Protein AF-A0A074YB83-F1 (afdb_monomer)

Sequence (68 aa):
MENYGENIWAAATANEIASNNPETIVLRSALQKGPQSFKVNKNLLCHHSKYFDSAINGQWKEGVDRKK

Radius of gyration: 15.99 Å; Cα contacts (8 Å, |Δi|>4): 50; chains: 1; bounding box: 43×27×43 Å

Secondary structure (DSSP, 8-state):
---GGGGHHHHHHHHHHHHH---EEEEEE--TT--EEEEEEHHHHHHH-HHHHHHHHS----------

Mean predicted aligned error: 10.72 Å

Structure (mmCIF, N/CA/C/O backbone):
data_AF-A0A074YB83-F1
#
_entry.id   AF-A0A074YB83-F1
#
loop_
_atom_site.group_PDB
_atom_site.id
_atom_site.type_symbol
_atom_site.label_atom_id
_atom_site.label_alt_id
_atom_site.label_comp_id
_atom_site.label_asym_id
_atom_site.label_entity_id
_atom_site.label_seq_id
_atom_site.pdbx_PDB_ins_code
_atom_site.Cartn_x
_atom_site.Cartn_y
_atom_site.Cartn_z
_atom_site.occupancy
_atom_site.B_iso_or_equiv
_atom_site.auth_seq_id
_atom_site.auth_comp_id
_atom_site.auth_asym_id
_atom_site.auth_atom_id
_atom_site.pdbx_PDB_model_num
ATOM 1 N N . MET A 1 1 ? 27.393 -7.290 7.391 1.00 41.03 1 MET A N 1
ATOM 2 C CA . MET A 1 1 ? 27.106 -6.627 6.104 1.00 41.03 1 MET A CA 1
ATOM 3 C C . MET A 1 1 ? 25.853 -7.277 5.563 1.00 41.03 1 MET A C 1
ATOM 5 O O . MET A 1 1 ? 25.877 -8.475 5.320 1.00 41.03 1 MET A O 1
ATOM 9 N N . GLU A 1 2 ? 24.746 -6.540 5.529 1.00 48.97 2 GLU A N 1
ATOM 10 C CA . GLU A 1 2 ? 23.462 -7.060 5.051 1.00 48.97 2 GLU A CA 1
ATOM 11 C C . GLU A 1 2 ? 23.579 -7.406 3.562 1.00 48.97 2 GLU A C 1
ATOM 13 O O . GLU A 1 2 ? 24.196 -6.675 2.786 1.00 48.97 2 GLU A O 1
ATOM 18 N N . ASN A 1 3 ? 23.087 -8.586 3.191 1.00 47.59 3 ASN A N 1
ATOM 19 C CA . ASN A 1 3 ? 23.293 -9.182 1.879 1.00 47.59 3 ASN A CA 1
ATOM 20 C C . ASN A 1 3 ? 22.390 -8.493 0.840 1.00 47.59 3 ASN A C 1
ATOM 22 O O . ASN A 1 3 ? 21.237 -8.866 0.643 1.00 47.59 3 ASN A O 1
ATOM 26 N N . TYR A 1 4 ? 22.919 -7.465 0.173 1.00 53.66 4 TYR A N 1
ATOM 27 C CA . TYR A 1 4 ? 22.226 -6.740 -0.901 1.00 53.66 4 TYR A CA 1
ATOM 28 C C . TYR A 1 4 ? 21.931 -7.615 -2.142 1.00 53.66 4 TYR A C 1
ATOM 30 O O . TYR A 1 4 ? 21.159 -7.199 -3.004 1.00 53.66 4 TYR A O 1
ATOM 38 N N . GLY A 1 5 ? 22.502 -8.825 -2.240 1.00 49.44 5 GLY A N 1
ATOM 39 C CA . GLY A 1 5 ? 22.330 -9.728 -3.382 1.00 49.44 5 GLY A CA 1
ATOM 40 C C . GLY A 1 5 ? 20.987 -10.463 -3.424 1.00 49.44 5 GLY A C 1
ATOM 41 O O . GLY A 1 5 ? 20.512 -10.786 -4.510 1.00 49.44 5 GLY A O 1
ATOM 42 N N . GLU A 1 6 ? 20.325 -10.673 -2.282 1.00 51.97 6 GLU A N 1
ATOM 43 C CA . GLU A 1 6 ? 19.059 -11.429 -2.238 1.00 51.97 6 GLU A CA 1
ATOM 44 C C . GLU A 1 6 ? 17.826 -10.599 -2.652 1.00 51.97 6 GLU A C 1
ATOM 46 O O . GLU A 1 6 ? 16.753 -11.149 -2.882 1.00 51.97 6 GLU A O 1
ATOM 51 N N . ASN A 1 7 ? 17.974 -9.278 -2.829 1.00 55.66 7 ASN A N 1
ATOM 52 C CA . ASN A 1 7 ? 16.867 -8.350 -3.104 1.00 55.66 7 ASN A CA 1
ATOM 53 C C . ASN A 1 7 ? 16.833 -7.790 -4.536 1.00 55.66 7 ASN A C 1
ATOM 55 O O . ASN A 1 7 ? 15.966 -6.971 -4.843 1.00 55.66 7 ASN A O 1
ATO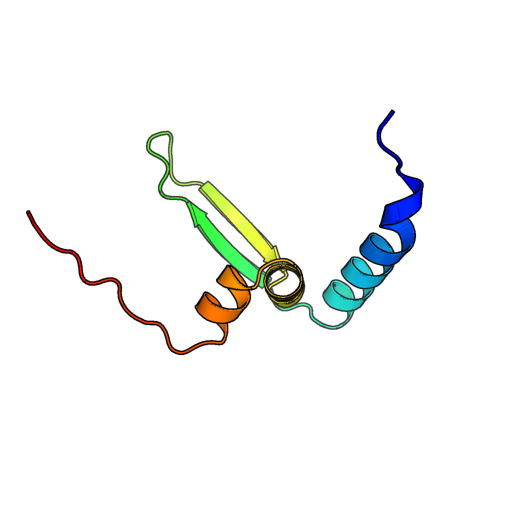M 59 N N . ILE A 1 8 ? 17.732 -8.210 -5.435 1.00 52.50 8 ILE A N 1
ATOM 60 C CA . ILE A 1 8 ? 17.754 -7.679 -6.813 1.00 52.50 8 ILE A CA 1
ATOM 61 C C . ILE A 1 8 ? 16.454 -8.038 -7.551 1.00 52.50 8 ILE A C 1
ATOM 63 O O . ILE A 1 8 ? 15.839 -7.182 -8.189 1.00 52.50 8 ILE A O 1
ATOM 67 N N . TRP A 1 9 ? 15.973 -9.271 -7.378 1.00 50.59 9 TRP A N 1
ATOM 68 C CA . TRP A 1 9 ? 14.694 -9.722 -7.932 1.00 50.59 9 TRP A CA 1
ATOM 69 C C . TRP A 1 9 ? 13.494 -9.029 -7.268 1.00 50.59 9 TRP A C 1
ATOM 71 O O . TRP A 1 9 ? 12.519 -8.714 -7.949 1.00 50.59 9 TRP A O 1
ATOM 81 N N . ALA A 1 10 ? 13.579 -8.710 -5.971 1.00 63.75 10 ALA A N 1
ATOM 82 C CA . ALA A 1 10 ? 12.529 -7.998 -5.239 1.00 63.75 10 ALA A CA 1
ATOM 83 C C . ALA A 1 10 ? 12.389 -6.534 -5.695 1.00 63.75 10 ALA A C 1
ATOM 85 O O . ALA A 1 10 ? 11.275 -6.054 -5.889 1.00 63.75 10 ALA A O 1
ATOM 86 N N . ALA A 1 11 ? 13.504 -5.838 -5.936 1.00 65.81 11 ALA A N 1
ATOM 87 C CA . ALA A 1 11 ? 13.493 -4.456 -6.415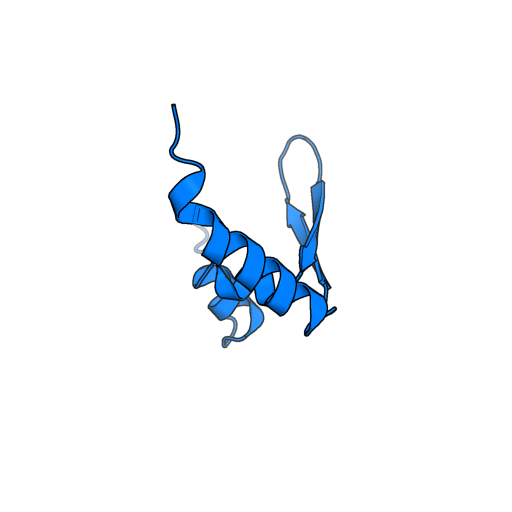 1.00 65.81 11 ALA A CA 1
ATOM 88 C C . ALA A 1 11 ? 13.031 -4.341 -7.879 1.00 65.81 11 ALA A C 1
ATOM 90 O O . ALA A 1 11 ? 12.261 -3.439 -8.211 1.00 65.81 11 ALA A O 1
ATOM 91 N N . ALA A 1 12 ? 13.458 -5.264 -8.749 1.00 73.00 12 ALA A N 1
ATOM 92 C CA . ALA A 1 12 ? 12.989 -5.320 -10.135 1.00 73.00 12 ALA A CA 1
ATOM 93 C C . ALA A 1 12 ? 11.472 -5.568 -10.208 1.00 73.00 12 ALA A C 1
ATOM 95 O O . ALA A 1 12 ? 10.761 -4.844 -10.902 1.00 73.00 12 ALA A O 1
ATOM 96 N N . THR A 1 13 ? 10.973 -6.518 -9.411 1.00 77.56 13 THR A N 1
ATOM 97 C CA . THR A 1 13 ? 9.538 -6.827 -9.306 1.00 77.56 13 THR A CA 1
ATOM 98 C C . THR A 1 13 ? 8.748 -5.642 -8.743 1.00 77.56 13 THR A C 1
ATOM 100 O O . THR A 1 13 ? 7.700 -5.285 -9.274 1.00 77.56 13 THR A O 1
ATOM 103 N N . ALA A 1 14 ? 9.266 -4.964 -7.713 1.00 75.38 14 ALA A N 1
ATOM 104 C CA . ALA A 1 14 ? 8.638 -3.771 -7.149 1.00 75.38 14 ALA A CA 1
ATOM 105 C C . ALA A 1 14 ? 8.511 -2.628 -8.172 1.00 75.38 14 ALA A C 1
ATOM 107 O O . ALA A 1 14 ? 7.459 -1.989 -8.256 1.00 75.38 14 ALA A O 1
ATOM 108 N N . ASN A 1 15 ? 9.559 -2.392 -8.969 1.00 79.94 15 ASN A N 1
ATOM 109 C CA . ASN A 1 15 ? 9.539 -1.394 -10.038 1.00 79.94 15 ASN A CA 1
ATOM 110 C C . ASN A 1 15 ? 8.541 -1.761 -11.137 1.00 79.94 15 ASN A C 1
ATOM 112 O O . ASN A 1 15 ? 7.768 -0.905 -11.554 1.00 79.94 15 ASN A O 1
ATOM 116 N N . GLU A 1 16 ? 8.503 -3.023 -11.566 1.00 83.69 16 GLU A N 1
ATOM 117 C CA . GLU A 1 16 ? 7.537 -3.489 -12.563 1.00 83.69 16 GLU A CA 1
ATOM 118 C C . GLU A 1 16 ? 6.089 -3.299 -12.082 1.00 83.69 16 GLU A C 1
ATOM 120 O O . GLU A 1 16 ? 5.259 -2.735 -12.799 1.00 83.69 16 GLU A O 1
ATOM 125 N N . ILE 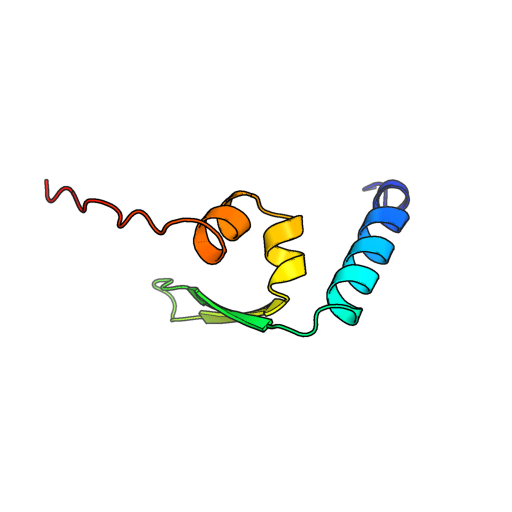A 1 17 ? 5.790 -3.690 -10.838 1.00 81.50 17 ILE A N 1
ATOM 126 C CA . ILE A 1 17 ? 4.464 -3.506 -10.234 1.00 81.50 17 ILE A CA 1
ATOM 127 C C . ILE A 1 17 ? 4.095 -2.020 -10.198 1.00 81.50 17 ILE A C 1
ATOM 129 O O . ILE A 1 17 ? 2.979 -1.664 -10.586 1.00 81.50 17 ILE A O 1
ATOM 133 N N . ALA A 1 18 ? 5.015 -1.156 -9.762 1.00 82.25 18 ALA A N 1
ATOM 134 C CA . ALA A 1 18 ? 4.778 0.280 -9.658 1.00 82.25 18 ALA A CA 1
ATOM 135 C C . ALA A 1 18 ? 4.596 0.954 -11.029 1.00 82.25 18 ALA A C 1
ATOM 137 O O . ALA A 1 18 ? 3.731 1.819 -11.169 1.00 82.25 18 ALA A O 1
ATOM 138 N N . SER A 1 19 ? 5.370 0.550 -12.041 1.00 82.88 19 SER A N 1
ATOM 139 C CA . SER A 1 19 ? 5.273 1.073 -13.408 1.00 82.88 19 SER A CA 1
ATOM 140 C C . SER A 1 19 ? 3.986 0.644 -14.110 1.00 82.88 19 SER A C 1
ATOM 142 O O . SER A 1 19 ? 3.369 1.462 -14.788 1.00 82.88 19 SER A O 1
ATOM 144 N N . ASN A 1 20 ? 3.545 -0.602 -13.919 1.00 86.88 20 ASN A N 1
ATOM 145 C CA . ASN A 1 20 ? 2.309 -1.110 -14.522 1.00 86.88 20 ASN A CA 1
ATOM 146 C C . ASN A 1 20 ? 1.043 -0.612 -13.812 1.00 86.88 20 ASN A C 1
ATOM 148 O O . ASN A 1 20 ? -0.041 -0.631 -14.390 1.00 86.88 20 ASN A O 1
ATOM 152 N N . ASN A 1 21 ? 1.162 -0.167 -12.558 1.00 83.25 21 ASN A N 1
ATOM 153 C CA . ASN A 1 21 ? 0.027 0.229 -11.734 1.00 83.25 21 ASN A CA 1
ATOM 154 C C . ASN A 1 21 ? 0.292 1.582 -11.066 1.00 83.25 21 ASN A C 1
ATOM 156 O O . ASN A 1 21 ? 0.707 1.615 -9.909 1.00 83.25 21 ASN A O 1
ATOM 160 N N . PRO A 1 22 ? 0.019 2.715 -11.731 1.00 84.25 22 PRO A N 1
ATOM 161 C CA . PRO A 1 22 ? 0.336 4.042 -11.199 1.00 84.25 22 PRO A CA 1
ATOM 162 C C . PRO A 1 22 ? -0.602 4.507 -10.067 1.00 84.25 22 PRO A C 1
ATOM 164 O O . PRO A 1 22 ? -0.479 5.637 -9.589 1.00 84.25 22 PRO A O 1
ATOM 167 N N . GLU A 1 23 ? -1.555 3.676 -9.634 1.00 89.31 23 GLU A N 1
ATOM 168 C CA . GLU A 1 23 ? -2.501 4.023 -8.575 1.00 89.31 23 GLU A CA 1
ATOM 169 C C . GLU A 1 23 ? -1.775 4.243 -7.237 1.00 89.31 23 GLU A C 1
ATOM 171 O O . GLU A 1 23 ? -1.045 3.384 -6.731 1.00 89.31 23 GLU A O 1
ATOM 176 N N . THR A 1 24 ? -1.987 5.420 -6.644 1.00 91.12 24 THR A N 1
ATOM 177 C CA . THR A 1 24 ? -1.375 5.810 -5.369 1.00 91.12 24 THR A CA 1
ATOM 178 C C . THR A 1 24 ? -2.437 6.146 -4.337 1.00 91.12 24 THR A C 1
ATOM 180 O O . THR A 1 24 ? -3.478 6.711 -4.661 1.00 91.12 24 THR A O 1
ATOM 183 N N . ILE A 1 25 ? -2.149 5.825 -3.078 1.00 89.75 25 ILE A N 1
ATOM 184 C CA . ILE A 1 25 ? -2.989 6.152 -1.924 1.00 89.75 25 ILE A CA 1
ATOM 185 C C . ILE A 1 25 ? -2.209 7.003 -0.923 1.00 89.75 25 ILE A C 1
ATOM 187 O O . ILE A 1 25 ? -0.975 7.036 -0.933 1.00 89.75 25 ILE A O 1
ATOM 191 N N . VAL A 1 26 ? -2.935 7.692 -0.042 1.00 90.12 26 VAL A N 1
ATOM 192 C CA . VAL A 1 26 ? -2.352 8.492 1.041 1.00 90.12 26 VAL A CA 1
ATOM 193 C C . VAL A 1 26 ? -2.621 7.807 2.374 1.00 90.12 26 VAL A C 1
ATOM 195 O O . VAL A 1 26 ? -3.765 7.738 2.820 1.00 90.12 26 VAL A O 1
ATOM 198 N N . LEU A 1 27 ? -1.564 7.343 3.035 1.00 87.44 27 LEU A N 1
ATOM 199 C CA . LEU A 1 27 ? -1.631 6.835 4.400 1.00 87.44 27 LEU A CA 1
ATOM 200 C C . LEU A 1 27 ? -1.503 8.007 5.369 1.00 87.44 27 LEU A C 1
ATOM 202 O O . LEU A 1 27 ? -0.488 8.703 5.369 1.00 87.44 27 LEU A O 1
ATOM 206 N N . ARG A 1 28 ? -2.532 8.230 6.190 1.00 85.56 28 ARG A N 1
ATOM 207 C CA . ARG A 1 28 ? -2.531 9.269 7.224 1.00 85.56 28 ARG A CA 1
ATOM 208 C C . ARG A 1 28 ? -2.264 8.637 8.579 1.00 85.56 28 ARG A C 1
ATOM 210 O O . ARG A 1 28 ? -3.033 7.803 9.043 1.00 85.56 28 ARG A O 1
ATOM 217 N N . SER A 1 29 ? -1.179 9.055 9.206 1.00 82.44 29 SER A N 1
ATOM 218 C CA . SER A 1 29 ? -0.793 8.632 10.540 1.00 82.44 29 SER A CA 1
ATOM 219 C C . SER A 1 29 ? -1.229 9.676 11.562 1.00 82.44 29 SER A C 1
ATOM 221 O O . SER A 1 29 ? -0.824 10.836 11.471 1.00 82.44 29 SER A O 1
ATOM 223 N N . ALA A 1 30 ? -2.043 9.269 12.536 1.00 77.50 30 ALA A N 1
ATOM 224 C CA . ALA A 1 30 ? -2.504 10.109 13.643 1.00 77.50 30 ALA A CA 1
ATOM 225 C C . ALA A 1 30 ? -1.519 10.067 14.828 1.00 77.50 30 ALA A C 1
ATOM 227 O O . ALA A 1 30 ? -1.902 9.815 15.970 1.00 77.50 30 ALA A O 1
ATOM 228 N N . LEU A 1 31 ? -0.222 10.249 14.562 1.00 71.69 31 LEU A N 1
ATOM 229 C CA . LEU A 1 31 ? 0.778 10.294 15.628 1.00 71.69 31 LEU A CA 1
ATOM 230 C C . LEU A 1 31 ? 0.587 11.550 16.485 1.00 71.69 31 LEU A C 1
ATOM 232 O O . LEU A 1 31 ? 0.334 12.640 15.977 1.00 71.69 31 LEU A O 1
ATOM 236 N N . GLN A 1 32 ? 0.792 11.407 17.796 1.00 60.03 32 GLN A N 1
ATOM 237 C CA . GLN A 1 32 ? 0.648 12.501 18.769 1.00 60.03 32 GLN A CA 1
ATOM 238 C C . GLN A 1 32 ? 1.605 13.680 18.507 1.00 60.03 32 GLN A C 1
ATOM 240 O O . GLN A 1 32 ? 1.332 14.799 18.926 1.00 60.03 32 GLN A O 1
ATOM 245 N N . LYS A 1 33 ? 2.716 13.448 17.792 1.00 73.69 33 LYS A N 1
ATOM 246 C CA . LYS A 1 33 ? 3.688 14.486 17.398 1.00 73.69 33 LYS A CA 1
ATOM 247 C C . LYS A 1 33 ? 3.282 15.279 16.146 1.00 73.69 33 LYS A C 1
ATOM 249 O O . LYS A 1 33 ? 4.024 16.164 15.734 1.00 73.69 33 LYS A O 1
ATOM 254 N N . GLY A 1 34 ? 2.124 14.975 15.561 1.00 64.88 34 GLY A N 1
ATOM 255 C CA . GLY A 1 34 ? 1.567 15.665 14.403 1.00 64.88 34 GLY A CA 1
ATOM 256 C C . GLY A 1 34 ? 1.082 14.682 13.334 1.00 64.88 34 G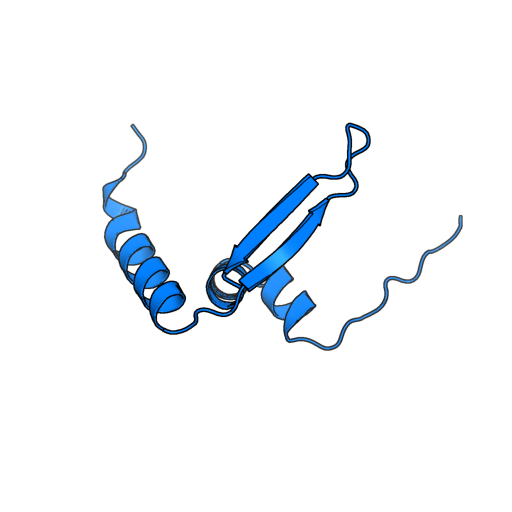LY A C 1
ATOM 257 O O . GLY A 1 34 ? 1.691 13.622 13.150 1.00 64.88 34 GLY A O 1
ATOM 258 N N . PRO A 1 35 ? -0.005 15.011 12.614 1.00 76.56 35 PRO A N 1
ATOM 259 C CA . PRO A 1 35 ? -0.496 14.168 11.539 1.0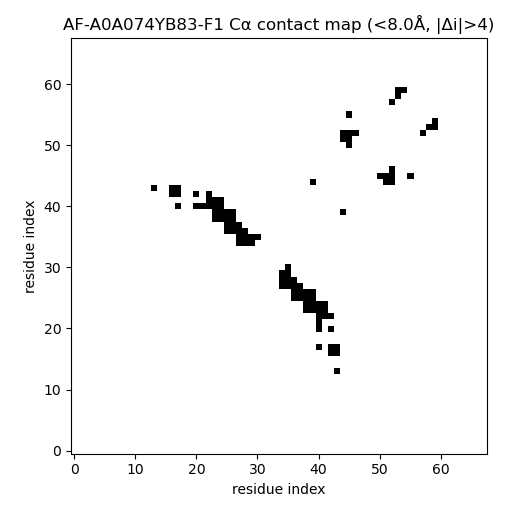0 76.56 35 PRO A CA 1
ATOM 260 C C . PRO A 1 35 ? 0.528 14.116 10.401 1.00 76.56 35 PRO A C 1
ATOM 262 O O . PRO A 1 35 ? 0.888 15.147 9.833 1.00 76.56 35 PRO A O 1
ATOM 265 N N . GLN A 1 36 ? 0.973 12.912 10.039 1.00 84.25 36 GLN A N 1
ATOM 266 C CA . GLN A 1 36 ? 1.880 12.701 8.910 1.00 84.25 36 GLN A CA 1
ATOM 267 C C . GLN A 1 36 ? 1.159 11.959 7.790 1.00 84.25 36 GLN A C 1
ATOM 269 O O . GLN A 1 36 ? 0.432 11.000 8.038 1.00 84.25 36 GLN A O 1
ATOM 274 N N . SER A 1 37 ? 1.349 12.416 6.554 1.00 87.81 37 SER A N 1
ATOM 275 C CA . SER A 1 37 ? 0.775 11.785 5.365 1.00 87.81 37 SER A CA 1
ATOM 276 C C . SER A 1 37 ? 1.879 11.204 4.490 1.00 87.81 37 SER A C 1
ATOM 278 O O . SER A 1 37 ? 2.855 11.889 4.194 1.00 87.81 37 SER A O 1
ATOM 280 N N . PHE A 1 38 ? 1.704 9.960 4.050 1.00 86.81 38 PHE A N 1
ATOM 281 C CA . PHE A 1 38 ? 2.631 9.258 3.167 1.00 86.81 38 PHE A CA 1
ATOM 282 C C . PHE A 1 38 ? 1.911 8.889 1.875 1.00 86.81 38 PHE A C 1
ATOM 284 O O . PHE A 1 38 ? 0.899 8.190 1.910 1.00 86.81 38 PHE A O 1
ATOM 291 N N . LYS A 1 39 ? 2.422 9.354 0.733 1.00 90.50 39 LYS A N 1
ATOM 292 C CA . LYS A 1 39 ? 1.922 8.945 -0.584 1.00 90.50 39 LYS A CA 1
ATOM 293 C C . LYS A 1 39 ? 2.665 7.686 -1.017 1.00 90.50 39 LYS A C 1
ATOM 295 O O . LYS A 1 39 ? 3.887 7.716 -1.131 1.00 90.50 39 LYS A O 1
ATOM 300 N N . VAL A 1 40 ? 1.937 6.600 -1.252 1.00 88.56 40 VAL A N 1
ATOM 301 C CA . VAL A 1 40 ? 2.512 5.289 -1.588 1.00 88.56 40 VAL A CA 1
ATOM 302 C C . VAL A 1 40 ? 1.774 4.654 -2.761 1.00 88.56 40 VAL A C 1
ATOM 304 O O . VAL A 1 40 ? 0.602 4.947 -2.997 1.00 88.56 40 VAL A O 1
ATOM 307 N N . ASN A 1 41 ? 2.459 3.790 -3.509 1.00 91.19 41 ASN A N 1
ATOM 308 C CA . ASN A 1 41 ? 1.833 2.989 -4.558 1.00 91.19 41 ASN A CA 1
ATOM 309 C C . ASN A 1 41 ? 0.953 1.902 -3.926 1.00 91.19 41 ASN A C 1
ATOM 311 O O . ASN A 1 41 ? 1.408 1.175 -3.042 1.00 91.19 41 ASN A O 1
ATOM 315 N N . LYS A 1 42 ? -0.304 1.807 -4.365 1.00 88.69 42 LYS A N 1
ATOM 316 C CA . LYS A 1 42 ? -1.290 0.902 -3.767 1.00 88.69 42 LYS A CA 1
ATOM 317 C C . LYS A 1 42 ? -0.921 -0.560 -3.981 1.00 88.69 42 LYS A C 1
ATOM 319 O O . LYS A 1 42 ? -0.856 -1.321 -3.023 1.00 88.69 42 LYS A O 1
ATOM 324 N N . ASN A 1 43 ? -0.660 -0.948 -5.226 1.00 87.19 43 ASN A N 1
ATOM 325 C CA . ASN A 1 43 ? -0.436 -2.350 -5.568 1.00 87.19 43 ASN A CA 1
ATOM 326 C C . ASN A 1 43 ? 0.897 -2.849 -5.019 1.00 87.19 43 ASN A C 1
ATOM 328 O O . ASN A 1 43 ? 0.973 -3.979 -4.548 1.00 87.19 43 ASN A O 1
ATOM 332 N N . LEU A 1 44 ? 1.909 -1.982 -4.961 1.00 88.62 44 LEU A N 1
ATOM 333 C CA . LEU A 1 44 ? 3.153 -2.287 -4.267 1.00 88.62 44 LEU A CA 1
ATOM 334 C C . LEU A 1 44 ? 2.934 -2.488 -2.756 1.00 88.62 44 LEU A C 1
ATOM 336 O O . LEU A 1 44 ? 3.468 -3.431 -2.173 1.00 88.62 44 LEU A O 1
ATOM 340 N N . LEU A 1 45 ? 2.115 -1.642 -2.120 1.00 87.75 45 LEU A N 1
ATOM 341 C CA . LEU A 1 45 ? 1.782 -1.768 -0.699 1.00 87.75 45 LEU A CA 1
ATOM 342 C C . LEU A 1 45 ? 1.029 -3.074 -0.398 1.00 87.75 45 LEU A C 1
ATOM 344 O O . LEU A 1 45 ? 1.369 -3.763 0.563 1.00 87.75 45 LEU A O 1
ATOM 348 N N . CYS A 1 46 ? 0.041 -3.429 -1.222 1.00 88.31 46 CYS A N 1
ATOM 349 C CA . CYS A 1 46 ? -0.718 -4.674 -1.082 1.00 88.31 46 CYS A CA 1
ATOM 350 C C . CYS A 1 46 ? 0.151 -5.910 -1.365 1.00 88.31 46 CYS A C 1
ATOM 352 O O . CYS A 1 46 ? 0.041 -6.906 -0.654 1.00 88.31 46 CYS A O 1
ATOM 354 N N . HIS A 1 47 ? 1.067 -5.835 -2.337 1.00 87.38 47 HIS A N 1
ATOM 355 C CA . HIS A 1 47 ? 1.997 -6.923 -2.654 1.00 87.38 47 HIS A CA 1
ATOM 356 C C . HIS A 1 47 ? 2.890 -7.287 -1.458 1.00 87.38 47 HIS A C 1
ATOM 358 O O . HIS A 1 47 ? 3.059 -8.463 -1.141 1.00 87.38 47 HIS A O 1
ATOM 364 N N . HIS A 1 48 ? 3.425 -6.282 -0.757 1.00 85.44 48 HIS A N 1
ATOM 365 C CA . HIS A 1 48 ? 4.306 -6.502 0.394 1.00 85.44 48 HIS A CA 1
ATOM 366 C C . HIS A 1 48 ? 3.570 -6.701 1.727 1.00 85.44 48 HIS A C 1
ATOM 368 O O . HIS A 1 48 ? 4.186 -7.138 2.699 1.00 85.44 48 HIS A O 1
ATOM 374 N N . SER A 1 49 ? 2.273 -6.392 1.813 1.00 84.38 49 SER A N 1
ATOM 375 C CA . SER A 1 49 ? 1.523 -6.471 3.066 1.00 84.38 49 SER A CA 1
ATOM 376 C C . SER A 1 49 ? 0.118 -7.024 2.874 1.00 84.38 49 SER A C 1
ATOM 378 O O . SER A 1 49 ? -0.800 -6.324 2.448 1.00 84.38 49 SER A O 1
ATOM 380 N N . LYS A 1 50 ? -0.078 -8.262 3.343 1.00 84.44 50 LYS A N 1
ATOM 381 C CA . LYS A 1 50 ? -1.398 -8.909 3.419 1.00 84.44 50 LYS A CA 1
ATOM 382 C C . LYS A 1 50 ? -2.404 -8.116 4.257 1.00 84.44 50 LYS A C 1
ATOM 384 O O . LYS A 1 50 ? -3.604 -8.196 4.008 1.00 84.44 50 LYS A O 1
ATOM 389 N N . TYR A 1 51 ? -1.921 -7.357 5.246 1.00 84.75 51 TYR A N 1
ATOM 390 C CA . TYR A 1 51 ? -2.763 -6.460 6.034 1.00 84.75 51 TYR A CA 1
ATOM 391 C C . TYR A 1 51 ? -3.354 -5.357 5.154 1.00 84.75 51 TYR A C 1
ATOM 393 O O . TYR A 1 51 ? -4.567 -5.182 5.147 1.00 84.75 51 TYR A O 1
ATOM 401 N N . PHE A 1 52 ? -2.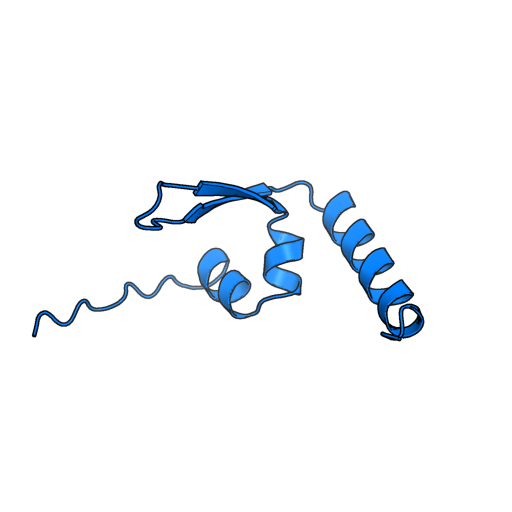516 -4.640 4.395 1.00 85.94 52 PHE A N 1
ATOM 402 C CA . PHE A 1 52 ? -2.990 -3.562 3.526 1.00 85.94 52 PHE A CA 1
ATOM 403 C C . PHE A 1 52 ? -3.789 -4.096 2.341 1.00 85.94 52 PHE A C 1
ATOM 405 O O . P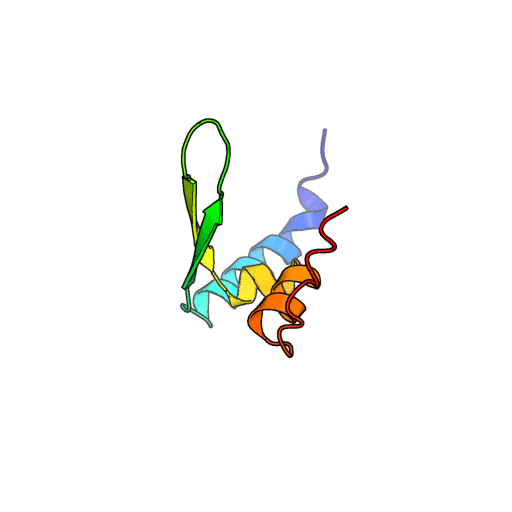HE A 1 52 ? -4.789 -3.483 1.985 1.00 85.94 52 PHE A O 1
ATOM 412 N N . ASP A 1 53 ? -3.428 -5.263 1.807 1.00 88.06 53 ASP A N 1
ATOM 413 C CA . ASP A 1 53 ? -4.247 -5.953 0.812 1.00 88.06 53 ASP A CA 1
ATOM 414 C C . ASP A 1 53 ? -5.664 -6.222 1.340 1.00 88.06 53 ASP A C 1
ATOM 416 O O . ASP A 1 53 ? -6.646 -5.794 0.740 1.00 88.06 53 ASP A O 1
ATOM 420 N N . SER A 1 54 ? -5.782 -6.805 2.535 1.00 86.69 54 SER A N 1
ATOM 421 C CA . SER A 1 54 ? -7.088 -7.067 3.155 1.00 86.69 54 SER A CA 1
ATOM 422 C C . SER A 1 54 ? -7.832 -5.785 3.541 1.00 86.69 54 SER A C 1
ATOM 424 O O . SER A 1 54 ? -9.052 -5.729 3.432 1.00 86.69 54 SER A O 1
ATOM 426 N N . ALA A 1 55 ? -7.124 -4.752 3.999 1.00 84.56 55 ALA A N 1
ATOM 427 C CA . ALA A 1 55 ? -7.730 -3.489 4.418 1.00 84.56 55 ALA A CA 1
ATOM 428 C C . ALA A 1 55 ? -8.246 -2.654 3.234 1.00 84.56 55 ALA A C 1
ATOM 430 O O . ALA A 1 55 ? -9.218 -1.920 3.386 1.00 84.56 55 ALA A O 1
ATOM 431 N N . ILE A 1 56 ? -7.593 -2.744 2.072 1.00 83.62 56 ILE A N 1
ATOM 432 C CA . ILE A 1 56 ? -7.910 -1.938 0.886 1.00 83.62 56 ILE A CA 1
ATOM 433 C C . ILE A 1 56 ? -8.818 -2.698 -0.087 1.00 83.62 56 ILE A C 1
ATOM 435 O O . ILE A 1 56 ? -9.740 -2.104 -0.642 1.00 83.62 56 ILE A O 1
ATOM 439 N N . ASN A 1 57 ? -8.551 -3.987 -0.311 1.00 82.69 57 ASN A N 1
ATOM 440 C CA . ASN A 1 57 ? -9.265 -4.822 -1.282 1.00 82.69 57 ASN A CA 1
ATOM 441 C C . ASN A 1 57 ? -10.298 -5.757 -0.6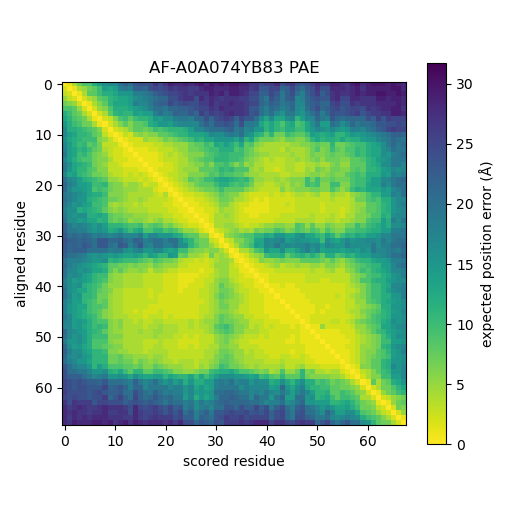25 1.00 82.69 57 ASN A C 1
ATOM 443 O O . ASN A 1 57 ? -11.150 -6.311 -1.318 1.00 82.69 57 ASN A O 1
ATOM 447 N N . GLY A 1 58 ? -10.226 -5.967 0.692 1.00 79.50 58 GLY A N 1
ATOM 448 C CA . GLY A 1 58 ? -11.151 -6.828 1.427 1.00 79.50 58 GLY A CA 1
ATOM 449 C C . GLY A 1 58 ? -12.408 -6.107 1.916 1.00 79.50 58 GLY A C 1
ATOM 450 O O . GLY A 1 58 ? -12.544 -4.887 1.840 1.00 79.50 58 GLY A O 1
ATOM 451 N N . GLN A 1 59 ? -13.351 -6.879 2.466 1.00 71.50 59 GLN A N 1
ATOM 452 C CA . GLN A 1 59 ? -14.504 -6.307 3.160 1.00 71.50 59 GLN A CA 1
ATOM 453 C C . GLN A 1 59 ? -14.038 -5.671 4.472 1.00 71.50 59 GLN A C 1
ATOM 455 O O . GLN A 1 59 ? -13.645 -6.375 5.405 1.00 71.50 59 GLN A O 1
ATOM 460 N N . TRP A 1 60 ? -14.090 -4.340 4.535 1.00 66.19 60 TRP A N 1
ATOM 461 C CA . TRP A 1 60 ? -13.746 -3.571 5.726 1.00 66.19 60 TRP A CA 1
ATOM 462 C C . TRP A 1 60 ? -14.588 -4.047 6.917 1.00 66.19 60 TRP A C 1
ATOM 464 O O . TRP A 1 60 ? -15.807 -3.879 6.940 1.00 66.19 60 TRP A O 1
ATOM 474 N N . LYS A 1 61 ? -13.947 -4.664 7.913 1.00 63.78 61 LYS A N 1
ATOM 475 C CA . LYS A 1 61 ? -14.589 -4.979 9.192 1.00 63.78 61 LYS A CA 1
ATOM 476 C C . LYS A 1 61 ? -14.293 -3.828 10.135 1.00 63.78 61 LYS A C 1
ATOM 478 O O . LYS A 1 61 ? -13.172 -3.702 10.621 1.00 63.78 61 LYS A O 1
ATOM 483 N N . GLU A 1 62 ? -15.281 -2.962 10.331 1.00 59.94 62 GLU A N 1
ATOM 484 C CA . GLU A 1 62 ? -15.192 -1.884 11.309 1.00 59.94 62 GLU A CA 1
ATOM 485 C C . GLU A 1 62 ? -14.826 -2.485 12.676 1.00 59.94 62 GLU A C 1
ATOM 487 O O . GLU A 1 62 ? -15.440 -3.453 13.135 1.00 59.94 62 GLU A O 1
ATOM 492 N N . GLY A 1 63 ? -13.749 -1.983 13.283 1.00 62.25 63 GLY A N 1
ATOM 493 C CA . GLY A 1 63 ? -13.320 -2.440 14.596 1.00 62.25 63 GLY A CA 1
ATOM 494 C C . GLY A 1 63 ? -14.370 -2.042 15.623 1.00 62.25 63 GLY A C 1
ATOM 495 O O . GLY A 1 63 ? -14.641 -0.859 15.798 1.00 62.25 63 GLY A O 1
ATOM 496 N N . VAL A 1 64 ? -14.959 -3.022 16.303 1.00 56.78 64 VAL A N 1
ATOM 497 C CA . VAL A 1 64 ? -15.840 -2.770 17.447 1.00 56.78 64 VAL A CA 1
ATOM 498 C C . VAL A 1 64 ? -15.020 -2.130 18.566 1.00 56.78 64 VAL A C 1
ATOM 500 O O . VAL A 1 64 ? -14.297 -2.821 19.286 1.00 56.78 64 VAL A O 1
ATOM 503 N N . ASP A 1 65 ? -15.123 -0.807 18.697 1.00 62.53 65 ASP A N 1
ATOM 504 C CA . ASP A 1 65 ? -14.625 -0.051 19.845 1.00 62.53 65 ASP A CA 1
ATOM 505 C C . ASP A 1 65 ? -15.347 -0.552 21.101 1.00 62.53 65 ASP A C 1
ATOM 507 O O . ASP A 1 65 ? -16.472 -0.159 21.416 1.00 62.53 65 ASP A O 1
ATOM 511 N N . ARG A 1 66 ? -14.732 -1.502 21.810 1.00 55.44 66 ARG A N 1
ATOM 512 C CA . ARG A 1 66 ? -15.188 -1.873 23.147 1.00 55.44 66 ARG A CA 1
ATOM 513 C C . ARG A 1 66 ? -14.758 -0.761 24.094 1.00 55.44 66 ARG A C 1
ATOM 515 O O . ARG A 1 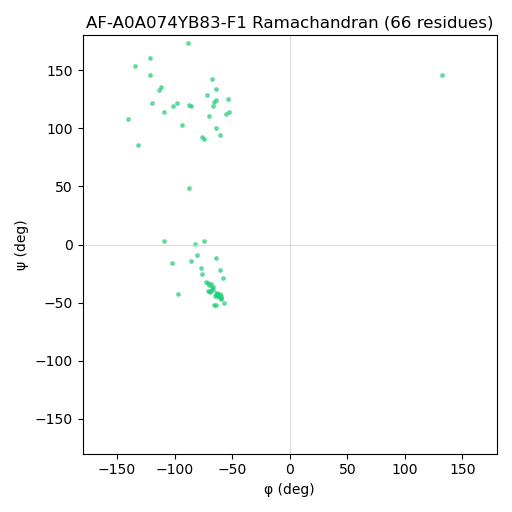66 ? -13.676 -0.832 24.671 1.00 55.44 66 ARG A O 1
ATOM 522 N N . LYS A 1 67 ? -15.629 0.235 24.275 1.00 49.06 67 LYS A N 1
ATOM 523 C CA . LYS A 1 67 ? -15.584 1.114 25.448 1.00 49.06 67 LYS A CA 1
ATOM 524 C C . LYS A 1 67 ? -15.578 0.231 26.697 1.00 49.06 67 LYS A C 1
ATOM 526 O O . LYS A 1 67 ? -16.533 -0.514 26.923 1.00 49.06 67 LYS A O 1
ATOM 531 N N . LYS A 1 68 ? -14.471 0.259 27.434 1.00 46.50 68 LYS A N 1
ATOM 532 C CA . LYS A 1 68 ? -14.327 -0.373 28.746 1.00 46.50 68 LYS A CA 1
ATOM 533 C C . LYS A 1 68 ? -14.595 0.656 29.832 1.00 46.50 68 LYS A C 1
ATOM 535 O O . LYS A 1 68 ? -14.178 1.817 29.627 1.00 46.50 68 LYS A O 1
#

Nearest PDB structures (foldseek):
  7o9m-assembly1_C  TM=4.568E-01  e=9.190E-01  Homo sapiens
  8qsj-assembly1_z  TM=4.619E-01  e=1.384E+00  Homo sapiens
  7o9k-assembly1_C  TM=4.891E-01  e=2.084E+00  Homo sapiens
  2cjr-assembly3_E  TM=3.925E-01  e=2.738E+00  SARS coronavirus TW1
  8zx4-assembly1_A  TM=2.053E-01  e=2.931E+00  Homo sapiens

Foldseek 3Di:
DPPPPVCPVVVVVLVVQCVVQVDWDWDWDPDPVDIDIDIDGQRSCVVVDVVSVCCPVNDHDPDPPPPD

Organism: Aureobasidium subglaciale (strain EXF-2481) (NCBI:txid1043005)

InterPro domains:
  IPR011333 SKP1/BTB/POZ domain superfamily [G3DSA:3.30.710.10] (17-67)

Solvent-accessible surface area (backbone atoms only — not comparable to full-atom values): 4341 Å² total; per-residue (Å²): 131,84,73,73,78,82,44,55,67,56,53,53,50,48,50,51,48,40,71,78,40,80,54,66,44,72,50,74,42,85,47,93,94,52,77,44,75,44,81,43,50,44,64,49,47,28,72,80,26,70,66,50,30,42,63,71,75,41,84,76,72,79,78,80,81,74,84,126

pLDDT: mean 74.89, std 14.43, range [41.03, 91.19]